Protein AF-L0A4W9-F1 (afdb_monomer)

Structure (mmCIF, N/CA/C/O backbone):
data_AF-L0A4W9-F1
#
_entry.id   AF-L0A4W9-F1
#
loop_
_atom_site.group_PDB
_atom_site.id
_atom_site.type_symbol
_atom_site.label_atom_id
_atom_site.label_alt_id
_atom_site.label_comp_id
_atom_site.label_asym_id
_atom_site.label_entity_id
_atom_site.label_seq_id
_atom_site.pdbx_PDB_ins_code
_atom_site.Cartn_x
_atom_site.Cartn_y
_atom_site.Cartn_z
_atom_site.occupancy
_atom_site.B_iso_or_equiv
_atom_site.auth_seq_id
_atom_site.auth_comp_id
_atom_site.auth_asym_id
_atom_site.auth_atom_id
_atom_site.pdbx_PDB_model_num
ATOM 1 N N . MET A 1 1 ? 27.973 -34.869 3.745 1.00 41.50 1 MET A N 1
ATOM 2 C CA . MET A 1 1 ? 27.794 -33.452 3.355 1.00 41.50 1 MET A CA 1
ATOM 3 C C . MET A 1 1 ? 26.921 -33.428 2.112 1.00 41.50 1 MET A C 1
ATOM 5 O O . MET A 1 1 ? 27.439 -33.453 1.005 1.00 41.50 1 MET A O 1
ATOM 9 N N . THR A 1 2 ? 25.603 -33.497 2.294 1.00 45.72 2 THR A N 1
ATOM 10 C CA . THR A 1 2 ? 24.649 -33.546 1.179 1.00 45.72 2 THR A CA 1
ATOM 11 C C . THR A 1 2 ? 24.181 -32.126 0.909 1.00 45.72 2 THR A C 1
ATOM 13 O O . THR A 1 2 ? 23.552 -31.497 1.758 1.00 45.72 2 THR A O 1
ATOM 16 N N . ARG A 1 3 ? 24.595 -31.601 -0.244 1.00 54.06 3 ARG A N 1
ATOM 17 C CA . ARG A 1 3 ? 24.170 -30.321 -0.805 1.00 54.06 3 ARG A CA 1
ATOM 18 C C . ARG A 1 3 ? 22.659 -30.420 -1.024 1.00 54.06 3 ARG A C 1
ATOM 20 O O . ARG A 1 3 ? 22.230 -31.284 -1.771 1.00 54.06 3 ARG A O 1
ATOM 27 N N . LEU A 1 4 ? 21.866 -29.613 -0.320 1.00 55.22 4 LEU A N 1
ATOM 28 C CA . LEU A 1 4 ? 20.441 -29.501 -0.621 1.00 55.22 4 LEU A CA 1
ATOM 29 C C . LEU A 1 4 ? 20.312 -28.772 -1.955 1.00 55.22 4 LEU A C 1
ATOM 31 O O . LEU A 1 4 ? 20.555 -27.567 -2.050 1.00 55.22 4 LEU A O 1
ATOM 35 N N . ASP A 1 5 ? 19.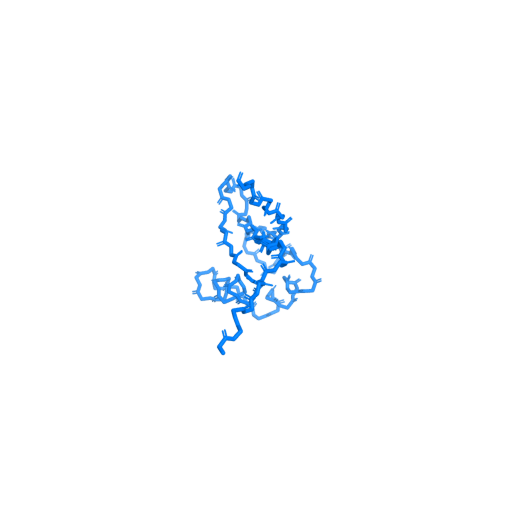959 -29.531 -2.980 1.00 52.28 5 ASP A N 1
ATOM 36 C CA . 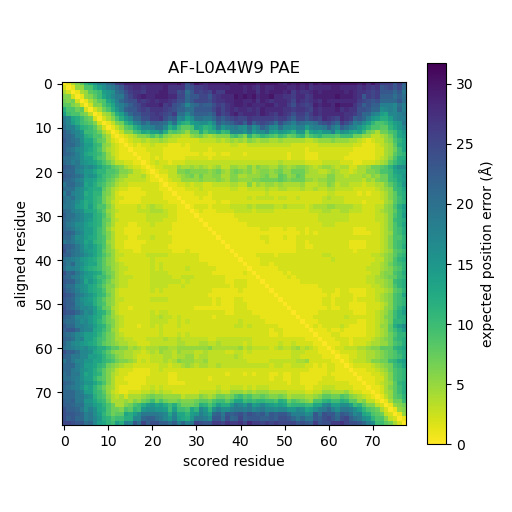ASP A 1 5 ? 19.515 -29.032 -4.267 1.00 52.28 5 ASP A CA 1
ATOM 37 C C . ASP A 1 5 ? 18.191 -28.298 -4.031 1.00 52.28 5 ASP A C 1
ATOM 39 O O . ASP A 1 5 ? 17.122 -28.900 -3.943 1.00 52.28 5 ASP A O 1
ATOM 43 N N . TYR A 1 6 ? 18.253 -26.976 -3.850 1.00 58.00 6 TYR A N 1
ATOM 44 C CA . TYR A 1 6 ? 17.055 -26.146 -3.786 1.00 58.00 6 TYR A CA 1
ATOM 45 C C . TYR A 1 6 ? 16.467 -26.038 -5.200 1.00 58.00 6 TYR A C 1
ATOM 47 O O . TYR A 1 6 ? 16.620 -25.033 -5.888 1.00 58.00 6 TYR A O 1
ATOM 55 N N . THR A 1 7 ? 15.815 -27.103 -5.667 1.00 58.75 7 THR A N 1
ATOM 56 C CA . THR A 1 7 ? 15.020 -27.129 -6.904 1.00 58.75 7 THR A CA 1
ATOM 57 C C . THR A 1 7 ? 13.604 -26.619 -6.630 1.00 58.75 7 THR A C 1
ATOM 59 O O . THR A 1 7 ? 12.609 -27.204 -7.039 1.00 58.75 7 THR A O 1
ATOM 62 N N . GLY A 1 8 ? 13.496 -25.515 -5.894 1.00 53.00 8 GLY A N 1
ATOM 63 C CA . GLY A 1 8 ? 12.295 -24.697 -5.878 1.00 53.00 8 GLY A CA 1
ATOM 64 C C . GLY A 1 8 ? 12.577 -23.497 -6.759 1.00 53.00 8 GLY A C 1
ATOM 65 O O . GLY A 1 8 ? 13.426 -22.680 -6.409 1.00 53.00 8 GLY A O 1
ATOM 66 N N . ALA A 1 9 ? 11.901 -23.368 -7.898 1.00 54.94 9 ALA A N 1
ATOM 67 C CA . ALA A 1 9 ? 11.840 -22.083 -8.577 1.00 54.94 9 ALA A CA 1
ATOM 68 C C . ALA A 1 9 ? 11.263 -21.071 -7.570 1.00 54.94 9 ALA A C 1
ATOM 70 O O . ALA A 1 9 ? 10.061 -21.061 -7.321 1.00 54.94 9 ALA A O 1
ATOM 71 N N . MET A 1 10 ? 12.123 -20.283 -6.913 1.00 56.44 10 MET A N 1
ATOM 72 C CA . MET A 1 10 ? 11.693 -19.221 -6.005 1.00 56.44 10 MET A CA 1
ATOM 73 C C . MET A 1 10 ? 11.077 -18.118 -6.858 1.00 56.44 10 MET A C 1
ATOM 75 O O . MET A 1 10 ? 11.753 -17.171 -7.261 1.00 56.44 10 MET A O 1
ATOM 79 N N . THR A 1 11 ? 9.791 -18.263 -7.170 1.00 59.25 11 THR A N 1
ATOM 80 C CA . THR A 1 11 ? 8.972 -17.184 -7.709 1.00 59.25 11 THR A CA 1
ATOM 81 C C . THR A 1 11 ? 8.998 -16.047 -6.696 1.00 59.25 11 THR A C 1
ATOM 83 O O . THR A 1 11 ? 8.340 -16.109 -5.656 1.00 59.25 11 THR A O 1
ATOM 86 N N . LEU A 1 12 ? 9.810 -15.028 -6.973 1.00 67.88 12 LEU A N 1
ATOM 87 C CA . LEU A 1 12 ? 9.854 -13.807 -6.181 1.00 67.88 12 LEU A CA 1
ATOM 88 C C . LEU A 1 12 ? 8.564 -13.046 -6.468 1.00 67.88 12 LEU A C 1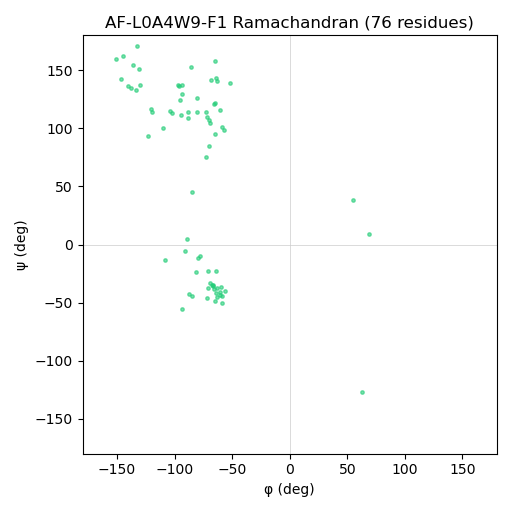
ATOM 90 O O . LEU A 1 12 ? 8.351 -12.548 -7.577 1.00 67.88 12 LEU A O 1
ATOM 94 N N . ARG A 1 13 ? 7.681 -13.005 -5.471 1.00 82.62 13 ARG A N 1
ATOM 95 C CA . ARG A 1 13 ? 6.454 -12.219 -5.523 1.00 82.62 13 ARG A CA 1
ATOM 96 C C . ARG A 1 13 ? 6.766 -10.823 -5.007 1.00 82.62 13 ARG A C 1
ATOM 98 O O . ARG A 1 13 ? 7.017 -10.642 -3.823 1.00 82.62 13 ARG A O 1
ATOM 105 N N . TRP A 1 14 ? 6.765 -9.860 -5.912 1.00 90.38 14 TRP A N 1
ATOM 106 C CA . TRP A 1 14 ? 6.863 -8.447 -5.585 1.00 90.38 14 TRP A CA 1
ATOM 107 C C . TRP A 1 14 ? 5.486 -7.878 -5.268 1.00 90.38 14 TRP A C 1
ATOM 109 O O . TRP A 1 14 ? 4.459 -8.355 -5.759 1.00 90.38 14 TRP A O 1
ATOM 119 N N . LEU A 1 15 ? 5.488 -6.842 -4.446 1.00 93.81 15 LEU A N 1
ATOM 120 C CA . LEU A 1 15 ? 4.335 -6.047 -4.078 1.00 93.81 15 LEU A CA 1
ATOM 121 C C . LEU A 1 15 ? 4.594 -4.603 -4.500 1.00 93.81 15 LEU A C 1
ATOM 123 O O . LEU A 1 15 ? 5.470 -3.939 -3.952 1.00 93.81 15 LEU A O 1
ATOM 127 N N . ASP A 1 16 ? 3.815 -4.121 -5.452 1.00 95.44 16 ASP A N 1
ATOM 128 C CA . ASP A 1 16 ? 3.875 -2.754 -5.944 1.00 95.44 16 ASP A CA 1
ATOM 129 C C . ASP A 1 16 ? 2.823 -1.916 -5.206 1.00 95.44 16 ASP A C 1
ATOM 131 O O . ASP A 1 16 ? 1.637 -2.249 -5.192 1.00 95.44 16 ASP A O 1
ATOM 135 N N . LEU A 1 17 ? 3.266 -0.830 -4.575 1.00 96.31 17 LEU A N 1
ATOM 136 C CA . LEU A 1 17 ? 2.431 0.171 -3.921 1.00 96.31 17 LEU A CA 1
ATOM 137 C C . LEU A 1 17 ? 2.347 1.418 -4.801 1.00 96.31 17 LEU A C 1
ATOM 139 O O . LEU A 1 17 ? 3.336 2.133 -4.984 1.00 96.31 17 LEU A O 1
ATOM 143 N N . TYR A 1 18 ? 1.145 1.703 -5.281 1.00 96.69 18 TYR A N 1
ATOM 144 C CA . TYR A 1 18 ? 0.814 2.911 -6.029 1.00 96.69 18 TYR A CA 1
ATOM 145 C C . TYR A 1 18 ? 0.282 3.990 -5.084 1.00 96.69 18 TYR A C 1
ATOM 147 O O . TYR A 1 18 ? -0.536 3.691 -4.212 1.00 96.69 18 TYR A O 1
ATOM 155 N N . CYS A 1 19 ? 0.724 5.238 -5.271 1.00 94.06 19 CYS A N 1
ATOM 156 C CA . CYS A 1 19 ? 0.374 6.379 -4.420 1.00 94.06 19 CYS A CA 1
ATOM 157 C C . CYS A 1 19 ? -0.257 7.506 -5.254 1.00 94.06 19 CYS A C 1
ATOM 159 O O . CYS A 1 19 ? 0.441 8.386 -5.758 1.00 94.06 19 CYS A O 1
ATOM 161 N N . GLY A 1 20 ? -1.583 7.527 -5.348 1.00 90.62 20 GLY A N 1
ATOM 162 C CA . GLY A 1 20 ? -2.338 8.507 -6.124 1.00 90.62 20 GLY A CA 1
ATOM 163 C C . GLY A 1 20 ? -2.005 8.419 -7.612 1.00 90.62 20 GLY A C 1
ATOM 164 O O . GLY A 1 20 ? -2.078 7.346 -8.200 1.00 90.62 20 GLY A O 1
ATOM 165 N N . GLU A 1 21 ? -1.629 9.553 -8.198 1.00 89.12 21 GLU A N 1
ATOM 166 C CA . GLU A 1 21 ? -1.286 9.681 -9.621 1.00 89.12 21 GLU A CA 1
ATOM 167 C C . GLU A 1 21 ? 0.202 9.421 -9.916 1.00 89.12 21 GLU A C 1
ATOM 169 O O . GLU A 1 21 ? 0.642 9.594 -11.050 1.00 89.12 21 GLU A O 1
ATOM 174 N N . ASP A 1 22 ? 0.999 9.026 -8.914 1.00 89.69 22 ASP A N 1
ATOM 175 C CA . ASP A 1 22 ? 2.409 8.703 -9.128 1.00 89.69 22 ASP A CA 1
ATOM 176 C C . ASP A 1 22 ? 2.551 7.468 -10.045 1.00 89.69 22 ASP A C 1
ATOM 178 O O . ASP A 1 22 ? 2.037 6.394 -9.708 1.00 89.69 22 ASP A O 1
ATOM 182 N N . PRO A 1 23 ? 3.239 7.588 -11.198 1.00 88.25 23 PRO A N 1
ATOM 183 C CA . PRO A 1 23 ? 3.334 6.500 -12.167 1.00 88.25 23 PRO A CA 1
ATOM 184 C C . PRO A 1 23 ? 4.346 5.414 -11.770 1.00 88.25 23 PRO A C 1
ATOM 186 O O . PRO A 1 23 ? 4.389 4.365 -12.415 1.00 88.25 23 PRO A O 1
ATOM 189 N N . HIS A 1 24 ? 5.169 5.635 -10.738 1.00 92.56 24 HIS A N 1
ATOM 190 C CA . HIS A 1 24 ? 6.247 4.735 -10.337 1.00 92.56 24 HIS A CA 1
ATOM 191 C C . HIS A 1 24 ? 5.915 4.044 -9.005 1.00 92.56 24 HIS A C 1
ATOM 193 O O . HIS A 1 24 ? 6.121 4.614 -7.928 1.00 92.56 24 HIS A O 1
ATOM 199 N N . PRO A 1 25 ? 5.446 2.783 -9.030 1.00 94.25 25 PRO A N 1
ATOM 200 C CA . PRO A 1 25 ? 5.118 2.089 -7.798 1.00 94.25 25 PRO A CA 1
ATOM 201 C C . PRO A 1 25 ? 6.358 1.880 -6.928 1.00 94.25 25 PRO A C 1
ATOM 203 O O . PRO A 1 25 ? 7.454 1.569 -7.406 1.00 94.25 25 PRO A O 1
ATOM 206 N N . ARG A 1 26 ? 6.161 1.983 -5.615 1.00 95.00 26 ARG A N 1
ATOM 207 C CA . ARG A 1 26 ? 7.163 1.571 -4.630 1.00 95.00 26 ARG A CA 1
ATOM 208 C C . ARG A 1 26 ? 7.084 0.063 -4.471 1.00 95.00 26 ARG A C 1
ATOM 210 O O . ARG A 1 26 ? 6.010 -0.462 -4.197 1.00 95.00 26 ARG A O 1
ATOM 217 N N . ARG A 1 27 ? 8.212 -0.622 -4.638 1.00 94.62 27 ARG A N 1
ATOM 218 C CA . ARG A 1 27 ? 8.260 -2.086 -4.600 1.00 94.62 27 ARG A CA 1
ATOM 219 C C . ARG A 1 27 ? 8.670 -2.605 -3.234 1.00 94.62 27 ARG A C 1
ATOM 221 O O . ARG A 1 27 ? 9.635 -2.122 -2.647 1.00 94.62 27 ARG A O 1
ATOM 228 N N . PHE A 1 28 ? 7.974 -3.638 -2.790 1.00 94.00 28 PHE A N 1
ATOM 229 C CA . PHE A 1 28 ? 8.207 -4.344 -1.542 1.00 94.00 28 PHE A CA 1
ATOM 230 C C . PHE A 1 28 ? 8.261 -5.848 -1.796 1.00 94.00 28 PHE A C 1
ATOM 232 O O . PHE A 1 28 ? 7.641 -6.366 -2.722 1.00 94.00 28 PHE A O 1
ATOM 239 N N . ASP A 1 29 ? 9.012 -6.556 -0.964 1.00 90.31 29 ASP A N 1
ATOM 240 C CA . ASP A 1 29 ? 9.076 -8.018 -0.951 1.00 90.31 29 ASP A CA 1
ATOM 241 C C . ASP A 1 29 ? 7.904 -8.649 -0.179 1.00 90.31 29 ASP A C 1
ATOM 243 O O . ASP A 1 29 ? 7.550 -9.802 -0.420 1.00 90.31 29 ASP A O 1
ATOM 247 N N . ARG A 1 30 ? 7.291 -7.898 0.746 1.00 90.25 30 ARG A N 1
ATOM 248 C CA . ARG A 1 30 ? 6.234 -8.384 1.640 1.00 90.25 30 ARG A CA 1
ATOM 249 C C . ARG A 1 30 ? 5.259 -7.281 2.047 1.00 90.25 30 ARG A C 1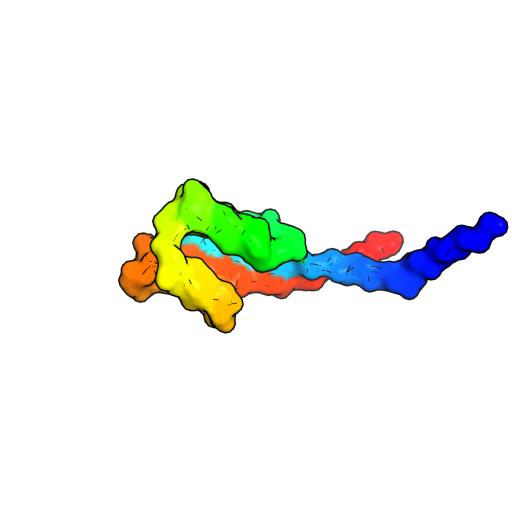
ATOM 251 O O . ARG A 1 30 ? 5.567 -6.093 1.965 1.00 90.25 30 ARG A O 1
ATOM 258 N N . ILE A 1 31 ? 4.065 -7.667 2.493 1.00 93.25 31 ILE A N 1
ATOM 259 C CA . ILE A 1 31 ? 3.009 -6.707 2.851 1.00 93.25 31 ILE A CA 1
ATOM 260 C C . ILE A 1 31 ? 3.353 -5.915 4.114 1.00 93.25 31 ILE A C 1
ATOM 262 O O . ILE A 1 31 ? 3.039 -4.734 4.216 1.00 93.25 31 ILE A O 1
ATOM 266 N N . GLU A 1 32 ? 4.063 -6.521 5.057 1.00 94.94 32 GLU A N 1
ATOM 267 C CA . GLU A 1 32 ? 4.402 -5.900 6.332 1.00 94.94 32 GLU A CA 1
ATOM 268 C C . GLU A 1 32 ? 5.359 -4.716 6.152 1.00 94.94 32 GLU A C 1
ATOM 270 O O . GLU A 1 32 ? 5.221 -3.712 6.851 1.00 94.94 32 GLU A O 1
ATOM 275 N N . THR A 1 33 ? 6.293 -4.787 5.193 1.00 95.62 33 THR A N 1
ATOM 276 C CA . THR A 1 33 ? 7.187 -3.659 4.872 1.00 95.62 33 THR A CA 1
ATOM 277 C C . THR A 1 33 ? 6.436 -2.533 4.177 1.00 95.62 33 THR A C 1
ATOM 279 O O . THR A 1 33 ? 6.672 -1.368 4.499 1.00 95.62 33 THR A O 1
ATOM 282 N N . ALA A 1 34 ? 5.477 -2.856 3.303 1.00 95.88 34 ALA A N 1
ATOM 283 C CA . ALA A 1 34 ? 4.598 -1.860 2.696 1.00 95.88 34 ALA A CA 1
ATOM 284 C C . ALA A 1 34 ? 3.724 -1.148 3.747 1.00 95.88 34 ALA A C 1
ATOM 286 O O . ALA A 1 34 ? 3.638 0.080 3.753 1.00 95.88 34 ALA A O 1
ATOM 287 N N . LEU A 1 35 ? 3.126 -1.888 4.687 1.00 97.12 35 LEU A N 1
ATOM 288 C CA . LEU A 1 35 ? 2.328 -1.307 5.773 1.00 97.12 35 LEU A CA 1
ATOM 289 C C . LEU A 1 35 ? 3.185 -0.463 6.727 1.00 97.12 35 LEU A C 1
ATOM 291 O O . LEU A 1 35 ? 2.751 0.603 7.167 1.00 97.12 35 LEU A O 1
ATOM 295 N N . GLU A 1 36 ? 4.417 -0.885 7.026 1.00 97.62 36 GLU A N 1
ATOM 296 C CA . GLU A 1 36 ? 5.335 -0.078 7.830 1.00 97.62 36 GLU A CA 1
ATOM 297 C C . GLU A 1 36 ? 5.708 1.232 7.122 1.00 97.62 36 GLU A C 1
ATOM 299 O O . GLU A 1 36 ? 5.704 2.291 7.758 1.00 97.62 36 GLU A O 1
ATOM 304 N N . TYR A 1 37 ? 5.960 1.180 5.809 1.00 96.81 37 TYR A N 1
ATOM 305 C CA . TYR A 1 37 ? 6.192 2.363 4.981 1.00 96.81 37 TYR A CA 1
ATOM 306 C C . TYR A 1 37 ? 4.992 3.316 5.033 1.00 96.81 37 TYR A C 1
ATOM 308 O O . TYR A 1 37 ? 5.152 4.495 5.353 1.00 96.81 37 TYR A O 1
ATOM 316 N N . LEU A 1 38 ? 3.779 2.805 4.806 1.00 96.88 38 LEU A N 1
ATOM 317 C CA . LEU A 1 38 ? 2.552 3.603 4.857 1.00 96.88 38 LEU A CA 1
ATOM 318 C C . LEU A 1 38 ? 2.330 4.243 6.235 1.00 96.88 38 LEU A C 1
ATOM 320 O O . LEU A 1 38 ? 1.896 5.390 6.331 1.00 96.88 38 LEU A O 1
ATOM 324 N N . ARG A 1 39 ? 2.679 3.537 7.315 1.00 97.81 39 ARG A N 1
ATOM 325 C CA . ARG A 1 39 ? 2.573 4.052 8.685 1.00 97.81 39 ARG A CA 1
ATOM 326 C C . ARG A 1 39 ? 3.611 5.124 9.001 1.00 97.81 39 ARG A C 1
ATOM 328 O O . ARG A 1 39 ? 3.290 6.115 9.648 1.00 97.81 39 ARG A O 1
ATOM 335 N N . ARG A 1 40 ? 4.878 4.900 8.642 1.00 97.38 40 ARG A N 1
ATOM 336 C CA . ARG A 1 40 ? 5.999 5.758 9.067 1.00 97.38 40 ARG A CA 1
ATOM 337 C C . ARG A 1 40 ? 6.223 6.932 8.123 1.00 97.38 40 ARG A C 1
ATOM 339 O O . ARG A 1 40 ? 6.470 8.044 8.588 1.00 97.38 40 ARG A O 1
ATOM 346 N N . ILE A 1 41 ? 6.147 6.676 6.820 1.00 95.81 41 ILE A N 1
ATOM 347 C CA . ILE A 1 41 ? 6.499 7.637 5.774 1.00 95.81 41 ILE A CA 1
ATOM 348 C C . ILE A 1 41 ? 5.262 8.405 5.319 1.00 95.81 41 ILE A C 1
ATOM 350 O O . ILE A 1 41 ? 5.236 9.627 5.438 1.00 95.81 41 ILE A O 1
ATOM 354 N N . GLU A 1 42 ? 4.210 7.698 4.897 1.00 94.62 42 GLU A N 1
ATOM 355 C CA . GLU A 1 42 ? 2.952 8.340 4.468 1.00 94.62 42 GLU A CA 1
ATOM 356 C C . GLU A 1 42 ? 2.063 8.758 5.649 1.00 94.62 42 GLU A C 1
ATOM 358 O O . GLU A 1 42 ? 1.108 9.516 5.475 1.00 94.62 42 GLU A O 1
ATOM 363 N N . ARG A 1 43 ? 2.398 8.297 6.864 1.00 95.94 43 ARG A N 1
ATOM 364 C CA . ARG A 1 43 ? 1.711 8.621 8.125 1.00 95.94 43 ARG A CA 1
ATOM 365 C C . ARG A 1 43 ? 0.212 8.324 8.083 1.00 95.94 43 ARG A C 1
ATOM 367 O O . ARG A 1 43 ? -0.586 9.082 8.634 1.00 95.94 43 ARG A O 1
ATOM 374 N N . LEU A 1 44 ? -0.170 7.223 7.433 1.00 96.25 44 LEU A N 1
ATOM 375 C CA . LEU A 1 44 ? -1.559 6.778 7.423 1.00 96.25 44 LEU A CA 1
ATOM 376 C C . LEU A 1 44 ? -2.028 6.411 8.841 1.00 96.25 44 LEU A C 1
ATOM 378 O O . LEU A 1 44 ? -1.262 5.812 9.606 1.00 96.25 44 LEU A O 1
ATOM 382 N N . PRO A 1 45 ? -3.280 6.751 9.200 1.00 96.31 45 PRO A N 1
ATOM 383 C CA . PRO A 1 45 ? -3.857 6.346 10.472 1.00 96.31 45 PRO A CA 1
ATOM 384 C C . PRO A 1 45 ? -4.017 4.824 10.531 1.00 96.31 45 PRO A C 1
ATOM 386 O O . PRO A 1 45 ? -4.091 4.146 9.506 1.00 96.31 45 PRO A O 1
ATOM 389 N N . GLN A 1 46 ? -4.102 4.278 11.744 1.00 96.31 46 GLN A N 1
ATOM 390 C CA . GLN A 1 46 ? -4.217 2.833 11.952 1.00 96.31 46 GLN A CA 1
ATOM 391 C C . GLN A 1 46 ? -5.418 2.218 11.217 1.00 96.31 46 GLN A C 1
ATOM 393 O O . GLN A 1 46 ? -5.273 1.154 10.625 1.00 96.31 46 GLN A O 1
ATOM 398 N N . GLU A 1 47 ? -6.559 2.905 11.197 1.00 96.81 47 GLU A N 1
ATOM 399 C CA . GLU A 1 47 ? -7.764 2.474 10.478 1.00 96.81 47 GLU A CA 1
ATOM 400 C C . GLU A 1 47 ? -7.507 2.305 8.972 1.00 96.81 47 GLU A C 1
ATOM 402 O O . GLU A 1 47 ? -7.837 1.277 8.387 1.00 96.81 47 GLU A O 1
ATOM 407 N N . ALA A 1 48 ? -6.809 3.258 8.348 1.00 97.12 48 ALA A N 1
ATOM 408 C CA . ALA A 1 48 ? -6.415 3.150 6.947 1.00 97.12 48 ALA A CA 1
ATOM 409 C C . ALA A 1 48 ? -5.463 1.966 6.707 1.00 97.12 48 ALA A C 1
ATOM 411 O O . ALA A 1 48 ? -5.569 1.289 5.692 1.00 97.12 48 ALA A O 1
ATOM 412 N N . LEU A 1 49 ? -4.546 1.677 7.635 1.00 97.56 49 LEU A N 1
ATOM 413 C CA . LEU A 1 49 ? -3.650 0.521 7.515 1.00 97.56 49 LEU A CA 1
ATOM 414 C C . LEU A 1 49 ? -4.398 -0.812 7.630 1.00 97.56 49 LEU A C 1
ATOM 416 O O . LEU A 1 49 ? -4.024 -1.766 6.954 1.00 97.56 49 LEU A O 1
ATOM 420 N N . GLN A 1 50 ? -5.446 -0.878 8.454 1.00 97.19 50 GLN A N 1
ATOM 421 C CA . GLN A 1 50 ? -6.316 -2.054 8.548 1.00 97.19 50 GLN A CA 1
ATOM 422 C C . GLN A 1 50 ? -7.060 -2.278 7.231 1.00 97.19 50 GLN A C 1
ATOM 424 O O . GLN A 1 50 ? -6.990 -3.370 6.673 1.00 97.19 50 GLN A O 1
ATOM 429 N N . VAL A 1 51 ? -7.662 -1.220 6.681 1.00 97.06 51 VAL A N 1
ATOM 430 C CA . VAL A 1 51 ? -8.326 -1.272 5.370 1.00 97.06 51 VAL A CA 1
ATOM 431 C C . VAL A 1 51 ? -7.334 -1.653 4.266 1.00 97.06 51 VAL A C 1
ATOM 433 O O . VAL A 1 51 ? -7.637 -2.497 3.430 1.00 97.06 51 VAL A O 1
ATOM 436 N N . MET A 1 52 ? -6.109 -1.121 4.291 1.00 97.19 52 MET A N 1
ATOM 437 C CA . MET A 1 52 ? -5.065 -1.517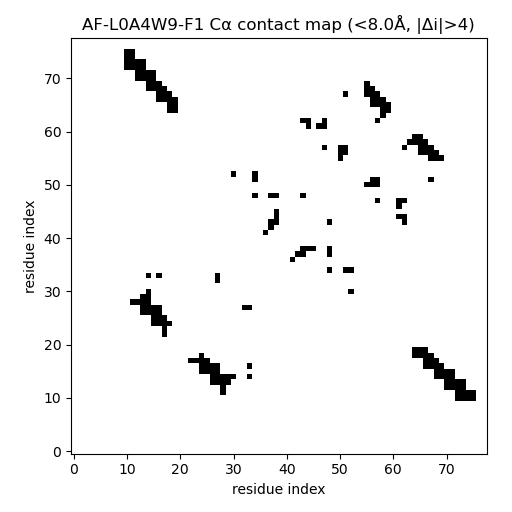 3.344 1.00 97.19 52 MET A CA 1
ATOM 438 C C . MET A 1 52 ? -4.720 -3.007 3.448 1.00 97.19 52 MET A C 1
ATOM 440 O O . MET A 1 52 ? -4.554 -3.669 2.427 1.00 97.19 52 MET A O 1
ATOM 444 N N . ALA A 1 53 ? -4.589 -3.536 4.664 1.00 95.25 53 ALA A N 1
ATOM 445 C CA . ALA A 1 53 ? -4.245 -4.937 4.881 1.00 95.25 53 ALA A CA 1
ATOM 446 C C . ALA A 1 53 ? -5.358 -5.892 4.420 1.00 95.25 53 ALA A C 1
ATOM 448 O O . ALA A 1 53 ? -5.061 -6.979 3.929 1.00 95.25 53 ALA A O 1
ATOM 449 N N . GLU A 1 54 ? -6.619 -5.486 4.571 1.00 96.06 54 GLU A N 1
ATOM 450 C CA . GLU A 1 54 ? -7.790 -6.303 4.247 1.00 96.06 54 GLU A CA 1
ATOM 451 C C . GLU A 1 54 ? -8.181 -6.215 2.766 1.00 96.06 54 GLU A C 1
ATOM 453 O O . GLU A 1 54 ? -8.424 -7.236 2.124 1.00 96.06 54 GLU A O 1
ATOM 458 N N . TYR A 1 55 ? -8.193 -5.006 2.201 1.00 96.12 55 TYR A N 1
ATOM 459 C CA . TYR A 1 55 ? -8.722 -4.743 0.860 1.00 96.12 55 TYR A CA 1
ATOM 460 C C . TYR A 1 55 ? -7.638 -4.440 -0.180 1.00 96.12 55 TYR A C 1
ATOM 462 O O . TYR A 1 55 ? -7.920 -4.422 -1.378 1.00 96.12 55 TYR A O 1
ATOM 470 N N . GLY A 1 56 ? -6.397 -4.175 0.242 1.00 96.00 56 GLY A N 1
ATOM 471 C CA . GLY A 1 56 ? -5.298 -3.807 -0.656 1.00 96.00 56 GLY A CA 1
ATOM 472 C C . GLY A 1 56 ? -5.450 -2.427 -1.304 1.00 96.00 56 GLY A C 1
ATOM 473 O O . GLY A 1 56 ? -4.684 -2.084 -2.205 1.00 96.00 56 GLY A O 1
ATOM 474 N N . VAL A 1 57 ? -6.430 -1.631 -0.877 1.00 96.62 57 VAL A N 1
ATOM 475 C CA . VAL A 1 57 ? -6.696 -0.289 -1.395 1.00 96.62 57 VAL A CA 1
ATOM 476 C C . VAL A 1 57 ? -7.225 0.608 -0.282 1.00 96.62 57 VAL A C 1
ATOM 478 O O . VAL A 1 57 ? -7.988 0.166 0.570 1.00 96.62 57 VAL A O 1
ATOM 481 N N . VAL A 1 58 ? -6.812 1.874 -0.283 1.00 97.06 58 VAL A N 1
ATOM 482 C CA . VAL A 1 58 ? -7.325 2.917 0.614 1.00 97.06 58 VAL A CA 1
ATOM 483 C C . VAL A 1 58 ? -7.515 4.186 -0.190 1.00 97.06 58 VAL A C 1
ATOM 485 O O . VAL A 1 58 ? -6.620 4.583 -0.928 1.00 97.06 58 VAL A O 1
ATOM 488 N N . GLU A 1 59 ? -8.645 4.856 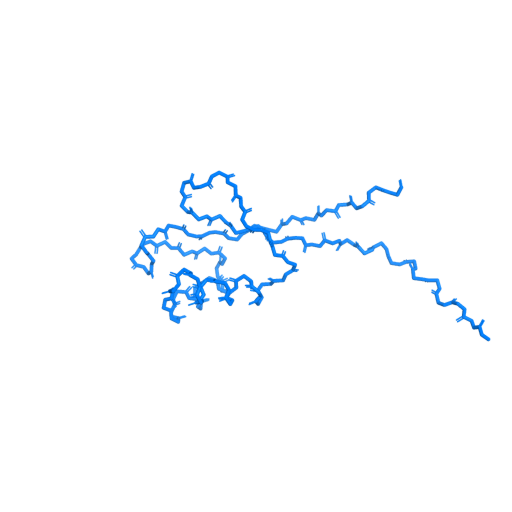-0.014 1.00 95.00 59 GLU A N 1
ATOM 489 C CA . GLU A 1 59 ? -8.994 6.088 -0.722 1.00 95.00 59 GLU A CA 1
ATOM 490 C C . GLU A 1 59 ? -9.521 7.141 0.270 1.00 95.00 59 GLU A C 1
ATOM 492 O O . GLU A 1 59 ? -9.728 6.837 1.454 1.00 95.00 59 GLU A O 1
ATOM 497 N N . PRO A 1 60 ? -9.717 8.402 -0.157 1.00 93.44 60 PRO A N 1
ATOM 498 C CA . PRO A 1 60 ? -10.465 9.364 0.642 1.00 93.44 60 PRO A CA 1
ATOM 499 C C . PRO A 1 60 ? -11.835 8.799 1.059 1.00 93.44 60 PRO A C 1
ATOM 501 O O . PRO A 1 60 ? -12.499 8.161 0.243 1.00 93.44 60 PRO A O 1
ATOM 504 N N . PRO A 1 61 ? -12.282 9.027 2.309 1.00 93.94 61 PRO A N 1
ATOM 505 C CA . PRO A 1 61 ? -11.737 9.980 3.284 1.00 93.94 61 PRO A CA 1
ATOM 506 C C . PRO A 1 61 ? -10.646 9.428 4.224 1.00 93.94 61 PRO A C 1
ATOM 508 O O . PRO A 1 61 ? -10.065 10.204 4.980 1.00 93.94 61 PRO A O 1
ATOM 511 N N . LEU A 1 62 ? -10.344 8.126 4.193 1.00 91.88 62 LEU A N 1
ATOM 512 C CA . LEU A 1 62 ? -9.401 7.490 5.132 1.00 91.88 62 LEU A CA 1
ATOM 513 C C . LEU A 1 62 ? -7.938 7.887 4.891 1.00 91.88 62 LEU A C 1
ATOM 515 O O . LEU A 1 62 ? -7.101 7.825 5.793 1.00 91.88 62 LEU A O 1
ATOM 519 N N . ALA A 1 63 ? -7.630 8.321 3.673 1.00 93.12 63 ALA A N 1
ATOM 520 C CA . ALA A 1 63 ? -6.339 8.862 3.296 1.00 93.12 63 ALA A CA 1
ATOM 521 C C . ALA A 1 63 ? -6.508 10.119 2.438 1.00 93.12 63 ALA A C 1
ATOM 523 O O . ALA A 1 63 ? -7.497 10.291 1.733 1.00 93.12 63 ALA A O 1
ATOM 524 N N . ARG A 1 64 ? -5.500 11.000 2.445 1.00 92.38 64 ARG A N 1
ATOM 525 C CA . ARG A 1 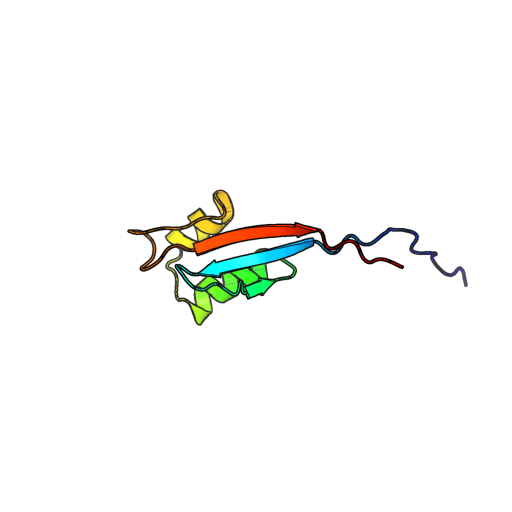64 ? -5.493 12.213 1.601 1.00 92.38 64 ARG A CA 1
ATOM 526 C C . ARG A 1 64 ? -5.459 11.917 0.097 1.00 92.38 64 ARG A C 1
ATOM 528 O O . ARG A 1 64 ? -5.796 12.786 -0.695 1.00 92.38 64 ARG A O 1
ATOM 535 N N . ARG A 1 65 ? -4.984 10.733 -0.287 1.00 93.88 65 ARG A N 1
ATOM 536 C CA . ARG A 1 65 ? -4.862 10.253 -1.668 1.00 93.88 65 ARG A CA 1
ATOM 537 C C . ARG A 1 65 ? -5.139 8.755 -1.704 1.00 93.88 65 ARG A C 1
ATOM 539 O O . ARG A 1 65 ? -5.055 8.104 -0.664 1.00 93.88 65 ARG A O 1
ATOM 546 N N . ALA A 1 66 ? -5.420 8.230 -2.890 1.00 95.56 66 ALA A N 1
ATOM 547 C CA . ALA A 1 66 ? -5.571 6.797 -3.090 1.00 95.56 66 ALA A CA 1
ATOM 548 C C . ALA A 1 66 ? -4.231 6.062 -2.928 1.00 95.56 66 ALA A C 1
ATOM 550 O O . ALA A 1 66 ? -3.193 6.547 -3.376 1.00 95.56 66 ALA A O 1
ATOM 551 N N . TYR A 1 67 ? -4.259 4.881 -2.330 1.00 96.88 67 TYR A N 1
ATOM 552 C CA . TYR A 1 67 ? -3.148 3.943 -2.263 1.00 96.88 67 TYR A CA 1
ATOM 553 C C . TYR A 1 67 ? -3.644 2.573 -2.704 1.00 96.88 67 TYR A C 1
ATOM 555 O O . TYR A 1 67 ? -4.730 2.167 -2.297 1.00 96.88 67 TYR A O 1
ATOM 563 N N . ARG A 1 68 ? -2.862 1.852 -3.509 1.00 96.94 68 ARG A N 1
ATOM 564 C CA . ARG A 1 68 ? -3.241 0.523 -4.008 1.00 96.94 68 ARG A CA 1
ATOM 565 C C . ARG A 1 68 ? -2.051 -0.419 -4.023 1.00 96.94 68 ARG A C 1
ATOM 567 O O . ARG A 1 68 ? -0.975 -0.041 -4.478 1.00 96.94 68 ARG A O 1
ATOM 574 N N . LEU A 1 69 ? -2.279 -1.647 -3.580 1.00 95.62 69 LEU A N 1
ATOM 575 C CA . LEU A 1 69 ? -1.343 -2.755 -3.663 1.00 95.62 69 LEU A CA 1
ATOM 576 C C . LEU A 1 69 ? -1.639 -3.623 -4.887 1.00 95.62 69 LEU A C 1
ATOM 578 O O . LEU A 1 69 ? -2.788 -3.958 -5.168 1.00 95.62 69 LEU A O 1
ATOM 582 N N . SER A 1 70 ? -0.587 -4.017 -5.596 1.00 94.00 70 SER A N 1
ATOM 583 C CA . SER A 1 70 ? -0.644 -4.978 -6.694 1.00 94.00 70 SER A CA 1
ATOM 584 C C . SER A 1 70 ? 0.472 -6.001 -6.534 1.00 94.00 70 SER A C 1
ATOM 586 O O . SER A 1 70 ? 1.618 -5.646 -6.267 1.00 94.00 70 SER A O 1
ATOM 588 N N . PHE A 1 71 ? 0.152 -7.283 -6.682 1.00 89.62 71 PHE A N 1
ATOM 589 C CA . PHE A 1 71 ? 1.154 -8.340 -6.606 1.00 89.62 71 PHE A CA 1
ATOM 590 C C . PHE A 1 71 ? 1.672 -8.675 -7.997 1.00 89.62 71 PHE A C 1
ATOM 592 O O . PHE A 1 71 ? 0.897 -8.984 -8.899 1.00 89.62 71 PHE A O 1
ATOM 599 N N . HIS A 1 72 ? 2.990 -8.693 -8.138 1.00 85.12 72 HIS A N 1
ATOM 600 C CA . HIS A 1 72 ? 3.670 -9.024 -9.378 1.00 85.12 72 HIS A CA 1
ATOM 601 C C . HIS A 1 72 ? 4.564 -10.233 -9.147 1.00 85.12 72 HIS A C 1
ATOM 603 O O . HIS A 1 72 ? 5.520 -10.188 -8.375 1.00 85.12 72 HIS A O 1
ATOM 609 N N . THR A 1 73 ? 4.268 -11.334 -9.826 1.00 76.69 73 THR A N 1
ATOM 610 C CA . THR A 1 73 ? 5.180 -12.476 -9.852 1.00 76.69 73 THR A CA 1
ATOM 611 C C . THR A 1 73 ? 6.268 -12.180 -10.873 1.00 76.69 73 THR A C 1
ATOM 613 O O . THR A 1 73 ? 5.984 -12.079 -12.064 1.00 76.69 73 THR A O 1
ATOM 616 N N . ALA A 1 74 ? 7.511 -12.021 -10.420 1.00 66.19 74 ALA 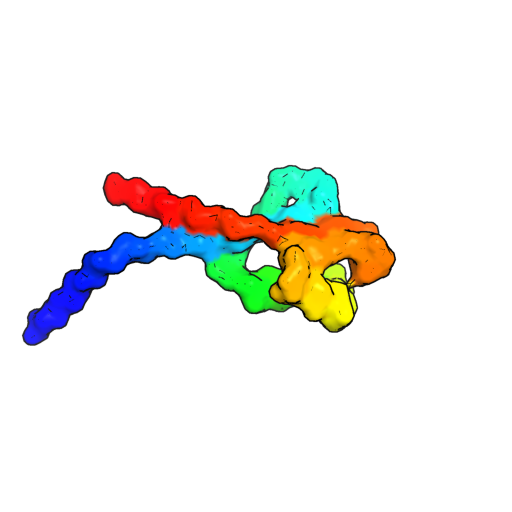A N 1
ATOM 617 C CA . ALA A 1 74 ? 8.646 -11.983 -11.329 1.00 66.19 74 ALA A CA 1
ATOM 618 C C . ALA A 1 74 ? 9.139 -13.414 -11.551 1.00 66.19 74 ALA A C 1
ATOM 620 O O . ALA A 1 74 ? 9.661 -14.060 -10.638 1.00 66.19 74 ALA A O 1
ATOM 621 N N . GLU A 1 75 ? 8.996 -13.903 -12.778 1.00 57.47 75 GLU A N 1
ATOM 622 C CA . GLU A 1 75 ? 9.690 -15.107 -13.212 1.00 57.47 75 GLU A CA 1
ATOM 623 C C . GLU A 1 75 ? 11.168 -14.757 -13.402 1.00 57.47 75 GLU A C 1
ATOM 625 O O . GLU A 1 75 ? 11.532 -13.957 -14.269 1.00 57.47 75 GLU A O 1
ATOM 630 N N . ARG A 1 76 ? 12.049 -15.336 -12.580 1.00 53.47 76 ARG A N 1
ATOM 631 C CA . ARG A 1 76 ? 13.479 -1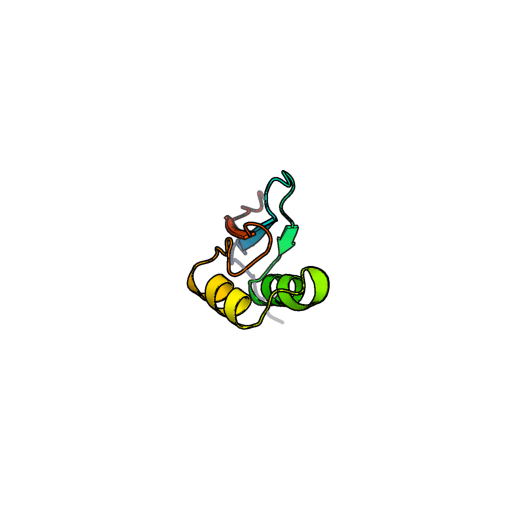5.307 -12.888 1.00 53.47 76 ARG A CA 1
ATOM 632 C C . ARG A 1 76 ? 13.698 -16.205 -14.104 1.00 53.47 76 ARG A C 1
ATOM 634 O O . ARG A 1 76 ? 13.661 -17.424 -13.964 1.00 53.47 76 ARG A O 1
ATOM 641 N N . ARG A 1 77 ? 13.915 -15.622 -15.287 1.00 49.16 77 ARG A N 1
ATOM 642 C CA . ARG A 1 77 ? 14.484 -16.383 -16.407 1.00 49.16 77 ARG A CA 1
ATOM 643 C C . ARG A 1 77 ? 15.911 -16.782 -16.023 1.00 49.16 77 ARG A C 1
ATOM 645 O O . ARG A 1 77 ? 16.701 -15.913 -15.654 1.00 49.16 77 ARG A O 1
ATOM 652 N N . ALA A 1 78 ? 16.141 -18.094 -16.010 1.00 49.50 78 ALA A N 1
ATOM 653 C CA . ALA A 1 78 ? 17.435 -18.729 -15.784 1.00 49.50 78 ALA A CA 1
ATOM 654 C C . ALA A 1 78 ? 18.422 -18.411 -16.913 1.00 49.50 78 ALA A C 1
ATOM 656 O O . ALA A 1 78 ? 17.951 -18.194 -18.055 1.00 49.50 78 ALA A O 1
#

Foldseek 3Di:
DDDPPPPDQPQQKWKFKDWAPDPGTDIDSDVVVVLVCCCPPVVQDPVQSVCCVVPQWGDPPSHPHIMGIDIDGDRPDD

Radius of gyration: 15.99 Å; Cα contacts (8 Å, |Δi|>4): 109; chains: 1; bounding box: 40×46×28 Å

Organism: Deinococcus peraridilitoris (strain DSM 19664 / LMG 22246 / CIP 109416 / KR-200) (NCBI:txid937777)

pLDDT: mean 85.56, std 16.81, range [41.5, 97.81]

Nearest PDB structures (foldseek):
  3bes-assembly1_R  TM=5.460E-01  e=5.465E+00  Ectromelia virus
  2bbj-assembly1_F  TM=3.470E-01  e=9.704E+00  Thermotoga maritima

Mean predicted aligned error: 7.86 Å

Secondary structure (DSSP, 8-state):
-----------EEEEEEEETT-SSPEEESSHHHHHHHHHHTS---HHHHHHHHHHSEE-TTTSSS-EEEEEEEE----

Solvent-accessible surface area (backbone atoms only — not comparable to full-atom values): 4719 Å² total; per-residue (Å²): 138,82,81,81,79,77,84,60,87,74,67,48,50,36,34,33,38,34,58,55,87,52,88,73,54,50,75,30,77,48,68,67,62,48,52,49,43,38,44,70,74,72,55,49,48,70,68,37,50,51,42,30,72,75,68,35,42,40,40,69,88,64,33,100,51,39,36,39,59,46,81,42,77,46,78,78,80,128

Sequence (78 aa):
MTRLDYTGAMTLRWLDLYCGEDPHPRRFDRIETALEYLRRIERLPQEALQVMAEYGVVEPPLARRAYRLSFHTAERRA